Protein AF-A0A6B3IDQ4-F1 (afdb_monomer_lite)

Secondary structure (DSSP, 8-state):
-HHHHHHHHHHHHHHHHTTSS-TTSS---TTS--HHHHHHHHHHHHHHHHHHHHSTTTHHHHHHHHHHHHHHHHHHHHHHHHHHHHHHHTTT-

Structure (mmCIF, N/CA/C/O backbone):
data_AF-A0A6B3IDQ4-F1
#
_entry.id   AF-A0A6B3IDQ4-F1
#
loop_
_atom_site.group_PDB
_atom_site.id
_atom_site.type_symbol
_atom_site.label_atom_id
_atom_site.label_alt_id
_atom_site.label_comp_id
_atom_site.label_asym_id
_atom_site.label_entity_id
_atom_site.label_seq_id
_atom_site.pdbx_PDB_ins_code
_atom_site.Cartn_x
_atom_site.Cartn_y
_atom_site.Cartn_z
_atom_site.occupancy
_atom_site.B_iso_or_equiv
_atom_site.auth_seq_id
_atom_site.auth_comp_id
_atom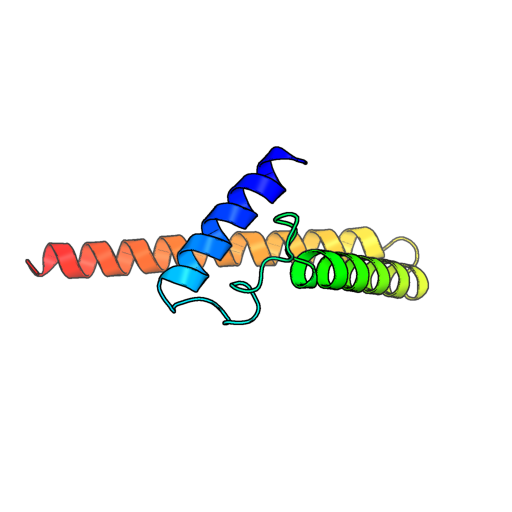_site.auth_asym_id
_atom_site.auth_atom_id
_atom_site.pdbx_PDB_model_num
ATOM 1 N N . CYS A 1 1 ? 13.633 -2.573 2.596 1.00 55.53 1 CYS A N 1
ATOM 2 C CA . CYS A 1 1 ? 12.744 -3.298 1.653 1.00 55.53 1 CYS A CA 1
ATOM 3 C C . CYS A 1 1 ? 12.175 -4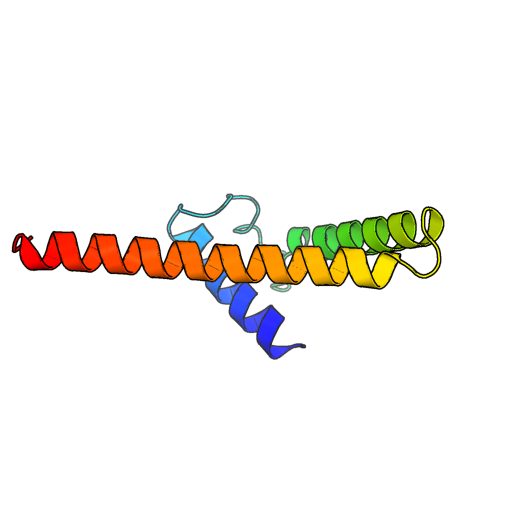.587 2.260 1.00 55.53 1 CYS A C 1
ATOM 5 O O . CYS A 1 1 ? 10.962 -4.747 2.246 1.00 55.53 1 CYS A O 1
ATOM 7 N N . ASN A 1 2 ? 13.000 -5.452 2.869 1.00 47.44 2 ASN A N 1
ATOM 8 C CA . ASN A 1 2 ? 12.528 -6.710 3.480 1.00 47.44 2 ASN A CA 1
ATOM 9 C C . ASN A 1 2 ? 11.602 -6.531 4.698 1.00 47.44 2 ASN A C 1
ATOM 11 O O . ASN A 1 2 ? 10.615 -7.246 4.830 1.00 47.44 2 ASN A O 1
ATOM 15 N N . SER A 1 3 ? 11.865 -5.552 5.565 1.00 60.22 3 SER A N 1
ATOM 16 C CA . SER A 1 3 ? 11.057 -5.291 6.767 1.00 60.22 3 SER A CA 1
ATOM 17 C C . SER A 1 3 ? 9.648 -4.767 6.457 1.00 60.22 3 SER A C 1
ATOM 19 O O . SER A 1 3 ? 8.694 -5.164 7.121 1.00 60.22 3 SER A O 1
ATOM 21 N N . GLY A 1 4 ? 9.500 -3.937 5.417 1.00 59.00 4 GLY A N 1
ATOM 22 C CA . GLY A 1 4 ? 8.197 -3.428 4.969 1.00 59.00 4 GLY A CA 1
ATOM 23 C C . GLY A 1 4 ? 7.301 -4.544 4.434 1.00 59.00 4 GLY A C 1
ATOM 24 O O . GLY A 1 4 ? 6.180 -4.707 4.905 1.00 59.00 4 GLY A O 1
ATOM 25 N N . MET A 1 5 ? 7.832 -5.390 3.545 1.00 63.88 5 MET A N 1
ATOM 26 C CA . MET A 1 5 ? 7.096 -6.551 3.031 1.00 63.88 5 MET A CA 1
ATOM 27 C C . MET A 1 5 ? 6.705 -7.530 4.147 1.00 63.88 5 MET A C 1
ATOM 29 O O . MET A 1 5 ? 5.587 -8.043 4.146 1.00 63.88 5 MET A O 1
ATOM 33 N N . TYR A 1 6 ? 7.583 -7.755 5.132 1.00 64.69 6 TYR A N 1
ATOM 34 C CA . TYR A 1 6 ? 7.292 -8.651 6.254 1.00 64.69 6 TYR A CA 1
ATOM 35 C C . TYR A 1 6 ? 6.223 -8.084 7.204 1.00 64.69 6 TYR A C 1
ATOM 37 O O . TYR A 1 6 ? 5.354 -8.826 7.660 1.00 64.69 6 TYR A O 1
ATOM 45 N N . SER A 1 7 ? 6.255 -6.778 7.492 1.00 66.75 7 SER A N 1
ATOM 46 C CA . SER A 1 7 ? 5.269 -6.110 8.355 1.00 66.75 7 SER A CA 1
ATOM 47 C C . SER A 1 7 ? 3.888 -6.046 7.697 1.00 66.75 7 SER A C 1
ATOM 49 O O . SER A 1 7 ? 2.896 -6.484 8.281 1.00 66.75 7 SER A O 1
ATOM 51 N N . THR A 1 8 ? 3.825 -5.614 6.433 1.00 67.75 8 THR A N 1
ATOM 52 C CA . THR A 1 8 ? 2.582 -5.595 5.649 1.00 67.75 8 THR A CA 1
ATOM 53 C C . THR A 1 8 ? 2.011 -7.001 5.478 1.00 67.75 8 THR A C 1
ATOM 55 O O . THR A 1 8 ? 0.802 -7.184 5.584 1.00 67.75 8 THR A O 1
ATOM 58 N N . GLY A 1 9 ? 2.866 -8.013 5.291 1.00 63.75 9 GLY A N 1
ATOM 59 C CA . GLY A 1 9 ? 2.449 -9.413 5.214 1.00 63.75 9 GLY A CA 1
ATOM 60 C C . GLY A 1 9 ? 1.761 -9.913 6.488 1.00 63.75 9 GLY A C 1
ATOM 61 O O . GLY A 1 9 ? 0.737 -10.589 6.395 1.00 63.75 9 GLY A O 1
ATOM 62 N N . ARG A 1 10 ? 2.264 -9.547 7.677 1.00 69.00 10 ARG A N 1
ATOM 63 C CA . ARG A 1 10 ? 1.598 -9.877 8.952 1.00 69.00 10 ARG A CA 1
ATOM 64 C C . ARG A 1 10 ? 0.277 -9.131 9.114 1.00 69.00 10 ARG A C 1
ATOM 66 O O . ARG A 1 10 ? -0.726 -9.765 9.408 1.00 69.00 10 ARG A O 1
ATOM 73 N N . MET A 1 11 ? 0.259 -7.827 8.840 1.00 70.25 11 MET A N 1
ATOM 74 C CA . MET A 1 11 ? -0.954 -7.009 8.950 1.00 70.25 11 MET A CA 1
ATOM 75 C C . MET A 1 11 ? -2.069 -7.517 8.026 1.00 70.25 11 MET A C 1
ATOM 77 O O . MET A 1 11 ? -3.219 -7.627 8.438 1.00 70.25 11 MET A O 1
ATOM 81 N N . LEU A 1 12 ? -1.729 -7.886 6.790 1.00 66.00 12 LEU A N 1
ATOM 82 C CA . LEU A 1 12 ? -2.685 -8.425 5.826 1.00 66.00 12 LEU A CA 1
ATOM 83 C C . LEU A 1 12 ? -3.181 -9.822 6.225 1.00 66.00 12 LEU A C 1
ATOM 85 O O . LEU A 1 12 ? -4.361 -10.122 6.049 1.00 66.00 12 LEU A O 1
ATOM 89 N N . ARG A 1 13 ? -2.307 -10.659 6.801 1.00 64.94 13 ARG A N 1
ATOM 90 C CA . ARG A 1 13 ? -2.682 -11.965 7.362 1.00 64.94 13 ARG A CA 1
ATOM 91 C C . ARG A 1 13 ? -3.646 -11.807 8.536 1.00 64.94 13 ARG A C 1
ATOM 93 O O . ARG A 1 13 ? -4.656 -12.501 8.553 1.00 64.94 13 ARG A O 1
ATOM 100 N N . ASP A 1 14 ? -3.379 -10.890 9.460 1.00 69.94 14 ASP A N 1
ATOM 101 C CA . ASP A 1 14 ? -4.265 -10.612 10.595 1.00 69.94 14 ASP A CA 1
ATOM 102 C C . ASP A 1 14 ? -5.621 -10.075 10.120 1.00 69.94 14 ASP A C 1
ATOM 104 O O . ASP A 1 14 ? -6.666 -10.496 10.613 1.00 69.94 14 ASP A O 1
ATOM 108 N N . LEU A 1 15 ? -5.639 -9.213 9.099 1.00 65.12 15 LEU A N 1
ATOM 109 C CA . LEU A 1 15 ? -6.877 -8.712 8.495 1.00 65.12 15 LEU A CA 1
ATOM 110 C C . LEU A 1 15 ? -7.700 -9.837 7.844 1.00 65.12 15 LEU A C 1
ATOM 112 O O . LEU A 1 15 ? -8.925 -9.882 7.975 1.00 65.12 15 LEU A O 1
ATOM 116 N N . ALA A 1 16 ? -7.026 -10.766 7.163 1.00 64.31 16 ALA A N 1
ATOM 117 C CA . ALA A 1 16 ? -7.650 -11.909 6.506 1.00 64.31 16 ALA A CA 1
ATOM 118 C C . ALA A 1 16 ? -8.137 -12.973 7.514 1.00 64.31 16 ALA A C 1
ATOM 120 O O . ALA A 1 16 ? -9.194 -13.567 7.302 1.00 64.31 16 ALA A O 1
ATOM 121 N N . LEU A 1 17 ? -7.424 -13.172 8.632 1.00 65.94 17 LEU A N 1
ATOM 122 C CA . LEU A 1 17 ? -7.856 -14.016 9.757 1.00 6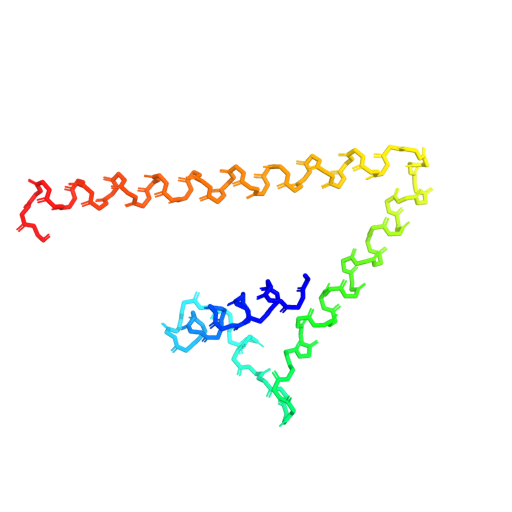5.94 17 LEU A CA 1
ATOM 123 C C . LEU A 1 17 ? -9.090 -13.442 10.464 1.00 65.94 17 LEU A C 1
ATOM 125 O O . LEU A 1 17 ? -10.000 -14.192 10.801 1.00 65.94 17 LEU A O 1
ATOM 129 N N . ASN A 1 18 ? -9.160 -12.118 10.616 1.00 67.38 18 ASN A N 1
ATOM 130 C CA . ASN A 1 18 ? -10.306 -11.416 11.203 1.00 67.38 18 ASN A CA 1
ATOM 131 C C . ASN A 1 18 ? -11.504 -11.263 10.240 1.00 67.38 18 ASN A C 1
ATOM 133 O O . ASN A 1 18 ? -12.469 -10.570 10.557 1.00 67.38 18 ASN A O 1
ATOM 137 N N . GLY A 1 19 ? -11.458 -11.872 9.046 1.00 62.47 19 GLY A N 1
ATOM 138 C CA . GLY A 1 19 ? -12.550 -11.841 8.064 1.00 62.47 19 GLY A CA 1
ATOM 139 C C . GLY A 1 19 ? -12.767 -10.492 7.363 1.00 62.47 19 GLY A C 1
ATOM 140 O O . GLY A 1 19 ? -13.697 -10.371 6.572 1.00 62.47 19 GLY A O 1
ATOM 141 N N . GLN A 1 20 ? -11.909 -9.498 7.618 1.00 61.94 20 GLN A N 1
ATOM 142 C CA . GLN A 1 20 ? -11.954 -8.146 7.037 1.00 61.94 20 GLN A CA 1
ATOM 143 C C . GLN A 1 20 ? -11.087 -8.014 5.769 1.00 61.94 20 GLN A C 1
ATOM 145 O O . GLN A 1 20 ? -11.055 -6.962 5.135 1.00 61.94 20 GLN A O 1
ATOM 150 N N . GLY A 1 21 ? -10.365 -9.076 5.393 1.00 60.16 21 GLY A N 1
ATOM 151 C CA . GLY A 1 21 ? -9.534 -9.146 4.191 1.00 60.16 21 GLY A CA 1
ATOM 152 C C . GLY A 1 21 ? -10.061 -10.146 3.149 1.00 60.16 21 GLY A C 1
ATOM 153 O O . GLY A 1 21 ? -10.786 -11.083 3.494 1.00 60.16 21 GLY A O 1
ATOM 154 N N . PRO A 1 22 ? -9.671 -10.014 1.866 1.00 54.25 22 PRO A N 1
ATOM 155 C CA . PRO A 1 22 ? -10.015 -10.993 0.838 1.00 54.25 22 PRO A CA 1
ATOM 156 C C . PRO A 1 22 ? -9.480 -12.382 1.215 1.00 54.25 22 PRO A C 1
ATOM 158 O O . PRO A 1 22 ? -8.284 -12.539 1.464 1.00 54.25 22 PRO A O 1
ATOM 161 N N . ARG A 1 23 ? -10.331 -13.421 1.173 1.00 55.16 23 ARG A N 1
ATOM 162 C CA . ARG A 1 23 ? -9.956 -14.833 1.442 1.00 55.16 23 ARG A CA 1
ATOM 163 C C . ARG A 1 23 ? -8.828 -15.371 0.539 1.00 55.16 23 ARG A C 1
ATOM 165 O O . ARG A 1 23 ? -8.313 -16.461 0.758 1.00 55.16 23 ARG A O 1
ATOM 172 N N . ALA A 1 24 ? -8.443 -14.633 -0.499 1.00 54.66 24 ALA A N 1
ATOM 173 C CA . ALA A 1 24 ? -7.285 -14.942 -1.332 1.00 54.66 24 ALA A CA 1
ATOM 174 C C . ALA A 1 24 ? -5.940 -14.657 -0.629 1.00 54.66 24 ALA A C 1
ATOM 176 O O . ALA A 1 24 ? -4.938 -15.281 -0.970 1.00 54.66 24 ALA A O 1
ATOM 177 N N . PHE A 1 25 ? -5.910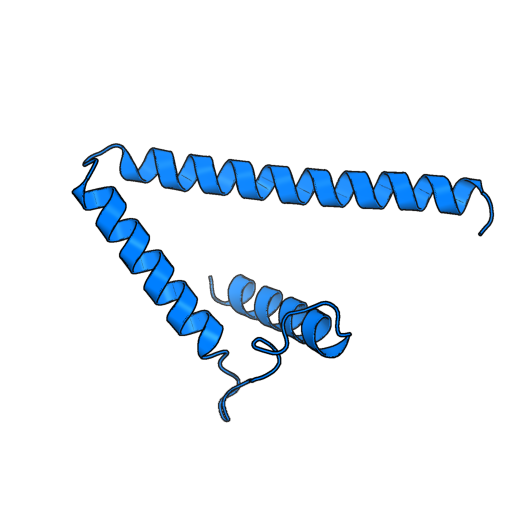 -13.762 0.368 1.00 52.84 25 PHE A N 1
ATOM 178 C CA . PHE A 1 25 ? -4.710 -13.441 1.151 1.00 52.84 25 PHE A CA 1
ATOM 179 C C . PHE A 1 25 ? -4.516 -14.343 2.381 1.00 52.84 25 PHE A C 1
ATOM 181 O O . PHE A 1 25 ? -3.421 -14.374 2.935 1.00 52.84 25 PHE A O 1
ATOM 188 N N . THR A 1 26 ? -5.522 -15.134 2.780 1.00 50.94 26 THR A N 1
ATOM 189 C CA . THR A 1 26 ? -5.344 -16.217 3.770 1.00 50.94 26 THR A CA 1
ATOM 190 C C . THR A 1 26 ? -4.643 -17.448 3.186 1.00 50.94 26 THR A C 1
ATOM 192 O O . THR A 1 26 ? -4.094 -18.246 3.945 1.00 50.94 26 THR A O 1
ATOM 195 N N . LYS A 1 27 ? -4.619 -17.623 1.855 1.00 48.75 27 LYS A N 1
ATOM 196 C CA . LYS A 1 27 ? -3.904 -18.729 1.199 1.00 48.75 27 LYS A CA 1
ATOM 197 C C . LYS A 1 27 ? -2.402 -18.435 1.123 1.00 48.75 27 LYS A C 1
ATOM 199 O O . LYS A 1 27 ? -1.893 -17.947 0.118 1.00 48.75 27 LYS A O 1
ATOM 204 N N . LEU A 1 28 ? -1.690 -18.770 2.195 1.00 51.09 28 LEU A N 1
ATOM 205 C CA . LEU A 1 28 ? -0.237 -18.925 2.171 1.00 51.09 28 LEU A CA 1
ATOM 206 C C . LEU A 1 28 ? 0.125 -20.231 1.447 1.00 51.09 28 LEU A C 1
ATOM 208 O O . LEU A 1 28 ? -0.451 -21.284 1.723 1.00 51.09 28 LEU A O 1
ATOM 212 N N . THR A 1 29 ? 1.105 -20.176 0.542 1.00 49.19 29 THR A N 1
ATOM 213 C CA . THR A 1 29 ? 1.746 -21.394 0.019 1.00 49.19 29 THR A CA 1
ATOM 214 C C . THR A 1 29 ? 2.521 -22.095 1.147 1.00 49.19 29 THR A C 1
ATOM 216 O O . THR A 1 29 ? 2.881 -21.447 2.130 1.00 49.19 29 THR A O 1
ATOM 219 N N . LYS A 1 30 ? 2.824 -23.399 1.012 1.00 41.34 30 LYS A N 1
ATOM 220 C CA . LYS A 1 30 ? 3.557 -24.217 2.014 1.00 41.34 30 LYS A CA 1
ATOM 221 C C . LYS A 1 30 ? 4.849 -23.578 2.567 1.00 41.34 30 LYS A C 1
ATOM 223 O O . LYS A 1 30 ? 5.241 -23.906 3.678 1.00 41.34 30 LYS A O 1
ATOM 228 N N . ASN A 1 31 ? 5.458 -22.639 1.839 1.00 48.84 31 ASN A N 1
ATOM 229 C CA . ASN A 1 31 ? 6.681 -21.924 2.232 1.00 48.84 31 ASN A CA 1
ATOM 230 C C . ASN A 1 31 ? 6.432 -20.542 2.874 1.00 48.84 31 ASN A C 1
ATOM 232 O O . ASN A 1 31 ? 7.352 -19.738 2.977 1.00 48.84 31 ASN A O 1
ATOM 236 N N . GLY A 1 32 ? 5.193 -20.209 3.247 1.00 54.31 32 GLY A N 1
ATOM 237 C CA . GLY A 1 32 ? 4.860 -18.930 3.883 1.00 54.31 32 GLY A CA 1
ATOM 238 C C . GLY A 1 32 ? 4.833 -17.718 2.944 1.00 54.31 32 GLY A C 1
ATOM 239 O O . GLY A 1 32 ? 4.586 -16.602 3.395 1.00 54.31 32 GLY A O 1
ATOM 240 N N . LEU A 1 33 ? 5.053 -17.924 1.642 1.00 51.38 33 LEU A N 1
ATOM 241 C CA . LEU A 1 33 ? 5.020 -16.867 0.635 1.00 51.38 33 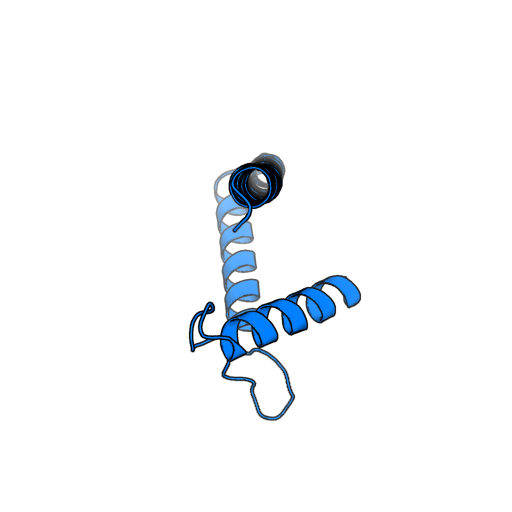LEU A CA 1
ATOM 242 C C . LEU A 1 33 ? 3.593 -16.654 0.096 1.00 51.38 33 LEU A C 1
ATOM 244 O O . LEU A 1 33 ? 2.961 -17.616 -0.363 1.00 51.38 33 LEU A O 1
ATOM 248 N N . PRO A 1 34 ? 3.077 -15.410 0.114 1.00 57.75 34 PRO A N 1
ATOM 249 C CA . PRO A 1 34 ? 1.822 -15.055 -0.531 1.00 57.75 34 PRO A CA 1
ATOM 250 C C . PRO A 1 34 ? 2.040 -15.038 -2.047 1.00 57.75 34 PRO A C 1
ATOM 252 O O . PRO A 1 34 ? 2.433 -14.027 -2.622 1.00 57.75 34 PRO A O 1
ATOM 255 N N . LEU A 1 35 ? 1.796 -16.177 -2.698 1.00 58.31 35 LEU A N 1
ATOM 256 C CA . LEU A 1 35 ? 1.977 -16.350 -4.145 1.00 58.31 35 LEU A CA 1
ATOM 257 C C . LEU A 1 35 ? 1.154 -15.323 -4.939 1.00 58.31 35 LEU A C 1
ATOM 259 O O . LEU A 1 35 ? 1.649 -14.758 -5.907 1.00 58.31 35 LEU A O 1
ATOM 263 N N . THR A 1 36 ? -0.045 -14.998 -4.443 1.00 59.00 36 THR A N 1
ATOM 264 C CA . THR A 1 36 ? -0.894 -13.906 -4.940 1.00 59.00 36 THR A CA 1
ATOM 265 C C . THR A 1 36 ? -0.228 -12.534 -4.822 1.00 59.00 36 THR A C 1
ATOM 267 O O . THR A 1 36 ? -0.324 -11.731 -5.744 1.00 59.00 36 THR A O 1
ATOM 270 N N . GLY A 1 37 ? 0.492 -12.267 -3.730 1.00 60.50 37 GLY A N 1
ATOM 271 C CA . GLY A 1 37 ? 1.239 -11.024 -3.522 1.00 60.50 37 GLY A CA 1
ATOM 272 C C . GLY A 1 37 ? 2.450 -10.894 -4.448 1.00 60.50 37 GLY A C 1
ATOM 273 O O . GLY A 1 37 ? 2.715 -9.805 -4.958 1.00 60.50 37 GLY A O 1
ATOM 274 N N . THR A 1 38 ? 3.149 -11.996 -4.729 1.00 67.50 38 THR A N 1
ATOM 275 C CA . THR A 1 38 ? 4.277 -12.014 -5.674 1.00 67.50 38 THR A CA 1
ATOM 276 C C . THR A 1 38 ? 3.803 -11.842 -7.115 1.00 67.50 38 THR A C 1
ATOM 278 O O . THR A 1 38 ? 4.344 -10.997 -7.823 1.00 67.50 38 THR A O 1
ATOM 281 N N . THR A 1 39 ? 2.767 -12.567 -7.551 1.00 69.06 39 THR A N 1
ATOM 282 C CA . THR A 1 39 ? 2.205 -12.402 -8.904 1.00 69.06 39 THR A CA 1
ATOM 283 C C . THR A 1 39 ? 1.589 -11.022 -9.099 1.00 69.06 39 THR A C 1
ATOM 285 O O . THR A 1 39 ? 1.716 -10.445 -10.172 1.00 69.06 39 THR A O 1
ATOM 288 N N . PHE A 1 40 ? 0.968 -10.459 -8.060 1.00 69.06 40 PHE A N 1
ATOM 289 C CA . PHE A 1 40 ? 0.434 -9.099 -8.099 1.00 69.06 40 PHE A CA 1
ATOM 290 C C . PHE A 1 40 ? 1.547 -8.050 -8.191 1.00 69.06 40 PHE A C 1
ATOM 292 O O . PHE A 1 40 ? 1.470 -7.146 -9.015 1.00 69.06 40 PHE A O 1
ATOM 299 N N . SER A 1 41 ? 2.619 -8.205 -7.409 1.00 70.00 41 SER A N 1
ATOM 300 C CA . SER A 1 41 ? 3.802 -7.340 -7.505 1.00 70.00 41 SER A CA 1
ATOM 301 C C . SER A 1 41 ? 4.462 -7.427 -8.886 1.00 70.00 41 SER A C 1
ATOM 303 O O . SER A 1 41 ? 4.826 -6.403 -9.457 1.00 70.00 41 SER A O 1
ATOM 305 N N . ALA A 1 42 ? 4.565 -8.632 -9.457 1.00 77.19 42 ALA A N 1
ATOM 306 C CA . ALA A 1 42 ? 5.090 -8.838 -10.806 1.00 77.19 42 ALA A CA 1
ATOM 307 C C . ALA A 1 42 ? 4.187 -8.210 -11.884 1.00 77.19 42 ALA A C 1
ATOM 309 O O . ALA A 1 42 ? 4.684 -7.564 -12.804 1.00 77.19 42 ALA A O 1
ATOM 310 N N . ALA A 1 43 ? 2.863 -8.330 -11.747 1.00 79.69 43 ALA A N 1
ATOM 311 C CA . ALA A 1 43 ? 1.908 -7.670 -12.633 1.00 79.69 43 ALA A CA 1
ATOM 312 C C . ALA A 1 43 ? 2.010 -6.138 -12.541 1.00 79.69 43 ALA A C 1
ATOM 314 O O . ALA A 1 43 ? 2.029 -5.464 -13.565 1.00 79.69 43 ALA A O 1
ATOM 315 N N . LEU A 1 44 ? 2.153 -5.582 -11.334 1.00 76.88 44 LEU A N 1
ATOM 316 C CA . LEU A 1 44 ? 2.378 -4.147 -11.137 1.00 76.88 44 LEU A CA 1
ATOM 317 C C . LEU A 1 44 ? 3.685 -3.669 -11.780 1.00 76.88 44 LEU A C 1
ATOM 319 O O . LEU A 1 44 ? 3.706 -2.602 -12.391 1.00 76.88 44 LEU A O 1
ATOM 323 N N . MET A 1 45 ? 4.759 -4.458 -11.692 1.00 77.38 45 MET A N 1
ATOM 324 C CA . MET A 1 45 ? 6.008 -4.152 -12.395 1.00 77.38 45 MET A CA 1
ATOM 325 C C . MET A 1 45 ? 5.811 -4.131 -13.915 1.00 77.38 45 MET A C 1
ATOM 327 O O . MET A 1 45 ? 6.285 -3.204 -14.567 1.00 77.38 45 MET A O 1
ATOM 331 N N . LEU A 1 46 ? 5.068 -5.090 -14.478 1.00 81.00 46 LEU A N 1
ATOM 332 C CA . LEU A 1 46 ? 4.734 -5.106 -15.908 1.00 81.00 46 LEU A CA 1
ATOM 333 C C . LEU A 1 46 ? 3.912 -3.880 -16.328 1.00 81.00 46 LEU A C 1
ATOM 335 O O . LEU A 1 46 ? 4.178 -3.301 -17.379 1.00 81.00 46 LEU A O 1
ATOM 339 N N . VAL A 1 47 ? 2.966 -3.437 -15.497 1.00 80.94 47 VAL A N 1
ATOM 340 C CA . VAL A 1 47 ? 2.216 -2.191 -15.733 1.00 80.94 47 VAL A CA 1
ATOM 341 C C . VAL A 1 47 ? 3.154 -0.979 -15.731 1.00 80.94 47 VAL A C 1
ATOM 343 O O . VAL A 1 47 ? 3.039 -0.118 -16.600 1.00 80.94 47 VAL A O 1
ATOM 346 N N . GLY A 1 48 ? 4.125 -0.927 -14.816 1.00 74.94 48 GLY A N 1
ATOM 347 C CA . GLY A 1 48 ? 5.140 0.131 -14.788 1.00 74.94 48 GLY A CA 1
ATOM 348 C C . GLY A 1 48 ? 5.996 0.180 -16.059 1.00 74.94 48 GLY A C 1
ATOM 349 O O . GLY A 1 48 ? 6.245 1.261 -16.591 1.00 74.94 48 GLY A O 1
ATOM 350 N N . VAL A 1 49 ? 6.391 -0.982 -16.590 1.00 80.12 49 VAL A N 1
ATOM 351 C CA . VAL A 1 49 ? 7.111 -1.087 -17.874 1.00 80.12 49 VAL A CA 1
ATOM 352 C C . VAL A 1 49 ? 6.241 -0.603 -19.036 1.00 80.12 49 VAL A C 1
ATOM 354 O O . VAL A 1 49 ? 6.722 0.127 -19.898 1.00 80.12 49 VAL A O 1
ATOM 357 N N . TRP A 1 50 ? 4.952 -0.948 -19.044 1.00 80.25 50 TRP A N 1
ATOM 358 C CA . TRP A 1 50 ? 4.019 -0.491 -20.075 1.00 80.25 50 TRP A CA 1
ATOM 359 C C . TRP A 1 50 ? 3.828 1.034 -20.065 1.00 80.25 50 TRP A C 1
ATOM 361 O O . TRP A 1 50 ? 3.881 1.671 -21.116 1.00 80.25 50 TRP A O 1
ATOM 371 N N . ILE A 1 51 ? 3.698 1.644 -18.882 1.00 79.75 51 ILE A N 1
ATOM 372 C CA . ILE A 1 51 ? 3.617 3.108 -18.737 1.00 79.75 51 ILE A CA 1
ATOM 373 C C . ILE A 1 51 ? 4.914 3.775 -19.218 1.00 79.75 51 ILE A C 1
ATOM 375 O O . ILE A 1 51 ? 4.863 4.804 -19.891 1.00 79.75 51 ILE A O 1
ATOM 379 N N . ASN A 1 52 ? 6.073 3.181 -18.916 1.00 79.69 52 ASN A N 1
ATOM 380 C CA . ASN A 1 52 ? 7.366 3.678 -19.389 1.00 79.69 52 ASN A CA 1
ATOM 381 C C . ASN A 1 52 ? 7.494 3.635 -20.917 1.00 79.69 52 ASN A C 1
ATOM 383 O O . ASN A 1 52 ? 8.057 4.557 -21.500 1.00 79.69 52 ASN A O 1
ATOM 387 N N . TYR A 1 53 ? 6.923 2.612 -21.556 1.00 78.44 53 TYR A N 1
ATOM 388 C CA . TYR A 1 53 ? 6.891 2.505 -23.011 1.00 78.44 53 TYR A CA 1
ATOM 389 C C . TYR A 1 53 ? 6.026 3.595 -23.661 1.00 78.44 53 TYR A C 1
ATOM 391 O O . TYR A 1 53 ? 6.398 4.135 -24.699 1.00 78.44 53 TYR A O 1
ATOM 399 N N . GLN A 1 54 ? 4.887 3.944 -23.053 1.00 80.38 54 GLN A N 1
ATOM 400 C CA . GLN A 1 54 ? 3.962 4.924 -23.626 1.00 80.38 54 GLN A CA 1
ATOM 401 C C . GLN A 1 54 ? 4.403 6.383 -23.415 1.00 80.38 54 GLN A C 1
ATOM 403 O O . GLN A 1 54 ? 4.177 7.213 -24.299 1.00 80.38 54 GLN A O 1
ATOM 408 N N . TRP A 1 55 ? 5.029 6.694 -22.273 1.00 75.12 55 TRP A N 1
ATOM 409 C CA . TRP A 1 55 ? 5.505 8.040 -21.924 1.00 75.12 55 TRP A CA 1
ATOM 410 C C . TRP A 1 55 ? 6.949 8.008 -21.403 1.00 75.12 55 TRP A C 1
ATOM 412 O O . TRP A 1 55 ? 7.181 8.031 -20.185 1.00 75.12 55 TRP A O 1
ATOM 422 N N . PRO A 1 56 ? 7.939 7.964 -22.312 1.00 73.00 56 PRO A N 1
ATOM 423 C CA . PRO A 1 56 ? 9.343 8.008 -21.929 1.00 73.00 56 PRO A CA 1
ATOM 424 C C . PRO A 1 56 ? 9.655 9.333 -21.218 1.00 73.00 56 PRO A C 1
ATOM 426 O O . PRO A 1 56 ? 9.298 10.407 -21.692 1.00 73.00 56 PRO A O 1
ATOM 429 N N . GLY A 1 57 ? 10.301 9.255 -20.052 1.00 74.94 57 GLY A N 1
ATOM 430 C CA . GLY A 1 57 ? 10.667 10.415 -19.224 1.00 74.94 57 GLY A CA 1
ATOM 431 C C . GLY A 1 57 ? 9.638 10.803 -18.153 1.00 74.94 57 GLY A C 1
ATOM 432 O O . GLY A 1 57 ? 10.034 11.100 -17.031 1.00 74.94 57 GLY A O 1
ATOM 433 N N . GLU A 1 58 ? 8.335 10.697 -18.430 1.00 76.69 58 GLU A N 1
ATOM 434 C CA . GLU A 1 58 ? 7.266 11.115 -17.494 1.00 76.69 58 GLU A CA 1
ATOM 435 C C . GLU A 1 58 ? 6.690 9.971 -16.642 1.00 76.69 58 GLU A C 1
ATOM 437 O O . GLU A 1 58 ? 5.999 10.197 -15.649 1.00 76.69 58 GLU A O 1
ATOM 442 N N . ALA A 1 59 ? 7.005 8.716 -16.974 1.00 79.50 59 ALA A N 1
ATOM 443 C CA . ALA A 1 59 ? 6.535 7.549 -16.224 1.00 79.50 59 ALA A CA 1
ATOM 444 C C . ALA A 1 59 ? 6.896 7.592 -14.728 1.00 79.50 59 ALA A C 1
ATOM 446 O O . ALA A 1 59 ? 6.107 7.160 -13.887 1.00 79.50 59 ALA A O 1
ATOM 447 N N . PHE A 1 60 ? 8.065 8.144 -14.383 1.00 77.69 60 PHE A N 1
ATOM 448 C CA . PHE A 1 60 ? 8.466 8.316 -12.987 1.00 77.69 60 PHE A CA 1
ATOM 449 C C . PHE A 1 60 ? 7.525 9.273 -12.245 1.00 77.69 60 PHE A C 1
ATOM 451 O O . PHE A 1 60 ? 7.062 8.946 -11.151 1.00 77.69 60 PHE A O 1
ATOM 458 N N . ASN A 1 61 ? 7.181 10.405 -12.866 1.00 82.00 61 ASN A N 1
ATOM 459 C CA . ASN A 1 61 ? 6.272 11.390 -12.284 1.00 82.00 61 ASN A CA 1
ATOM 460 C C . ASN A 1 61 ? 4.889 10.780 -12.035 1.00 82.00 61 ASN A C 1
ATOM 462 O O . ASN A 1 61 ? 4.361 10.914 -10.933 1.00 82.00 61 ASN A O 1
ATOM 466 N N . TYR A 1 62 ? 4.346 10.016 -12.988 1.00 82.12 62 TYR A N 1
ATOM 467 C CA . TYR A 1 62 ? 3.058 9.338 -12.806 1.00 82.12 62 TYR A CA 1
ATOM 468 C C . TYR A 1 62 ? 3.054 8.350 -11.634 1.00 82.12 62 TYR A C 1
ATOM 470 O O . TYR A 1 62 ? 2.126 8.359 -10.820 1.00 82.12 62 TYR A O 1
ATOM 478 N N . VAL A 1 63 ? 4.091 7.516 -11.512 1.00 82.88 63 VAL A N 1
ATOM 479 C CA . VAL A 1 63 ? 4.193 6.530 -10.422 1.00 82.88 63 VAL A CA 1
ATOM 480 C C . VAL A 1 63 ? 4.312 7.224 -9.065 1.00 82.88 63 VAL A C 1
ATOM 482 O O . VAL A 1 63 ? 3.635 6.830 -8.113 1.00 82.88 63 VAL A O 1
ATOM 485 N N . VAL A 1 64 ? 5.130 8.275 -8.970 1.00 87.25 64 VAL A N 1
ATOM 486 C CA . VAL A 1 64 ? 5.295 9.044 -7.730 1.00 87.25 64 VAL A CA 1
ATOM 487 C C . VAL A 1 64 ? 4.001 9.760 -7.357 1.00 87.25 64 VAL A C 1
ATOM 489 O O . VAL A 1 64 ? 3.562 9.633 -6.217 1.00 87.25 64 VAL A O 1
ATOM 492 N N . SER A 1 65 ? 3.334 10.437 -8.297 1.00 88.44 65 SER A N 1
ATOM 493 C CA . SER A 1 65 ? 2.043 11.086 -8.038 1.00 88.44 65 SER A CA 1
ATOM 494 C C . SER A 1 65 ? 0.997 10.092 -7.530 1.00 88.44 65 SER A C 1
ATOM 496 O O . SER A 1 65 ? 0.300 10.378 -6.555 1.00 88.44 65 SER A O 1
ATOM 498 N N . PHE A 1 66 ? 0.921 8.897 -8.123 1.00 87.38 66 PHE A N 1
ATOM 499 C CA . PHE A 1 66 ? 0.016 7.847 -7.657 1.00 87.38 66 PHE A CA 1
ATOM 500 C C . PHE A 1 66 ? 0.354 7.376 -6.234 1.00 87.38 66 PHE A C 1
ATOM 502 O O . PHE A 1 66 ? -0.539 7.239 -5.394 1.00 87.38 66 PHE A O 1
ATOM 509 N N . ALA A 1 67 ? 1.640 7.186 -5.925 1.00 86.31 67 ALA A N 1
ATOM 510 C CA . ALA A 1 67 ? 2.090 6.829 -4.582 1.00 86.31 67 ALA A CA 1
ATOM 511 C C . ALA A 1 67 ? 1.748 7.919 -3.550 1.00 86.31 67 ALA A C 1
ATOM 513 O O . ALA A 1 67 ? 1.273 7.602 -2.457 1.00 86.31 67 ALA A O 1
ATOM 514 N N . THR A 1 68 ? 1.916 9.197 -3.899 1.00 90.44 68 THR A N 1
ATOM 515 C CA . THR A 1 68 ? 1.545 10.329 -3.039 1.00 90.44 68 THR A CA 1
ATOM 516 C C . THR A 1 68 ? 0.045 10.343 -2.755 1.00 90.44 68 THR A C 1
ATOM 518 O O . THR A 1 68 ? -0.347 10.456 -1.593 1.00 90.44 68 THR A O 1
ATOM 521 N N . ILE A 1 69 ? -0.799 10.155 -3.776 1.00 91.44 69 ILE A N 1
ATOM 522 C CA . ILE A 1 69 ? -2.262 10.084 -3.617 1.00 91.44 69 ILE A CA 1
ATOM 523 C C . ILE A 1 69 ? -2.649 8.908 -2.714 1.00 91.44 69 ILE A C 1
ATOM 525 O O . ILE A 1 69 ? -3.430 9.079 -1.777 1.00 91.44 69 ILE A O 1
ATOM 529 N N . SER A 1 70 ? -2.066 7.726 -2.938 1.00 86.25 70 SER A N 1
ATOM 530 C CA . SER A 1 70 ? -2.295 6.554 -2.084 1.00 86.25 70 SER A CA 1
ATOM 531 C C . SER A 1 70 ? -1.884 6.811 -0.632 1.00 86.25 70 SER A C 1
ATOM 533 O O . SER A 1 70 ? -2.566 6.359 0.288 1.00 86.25 70 SER A O 1
ATOM 535 N N . GLY A 1 71 ? -0.781 7.530 -0.411 1.00 89.38 71 GLY A N 1
ATOM 536 C CA . GLY A 1 71 ? -0.333 7.931 0.918 1.00 89.38 71 GLY A CA 1
ATOM 537 C C . GLY A 1 71 ? -1.330 8.872 1.591 1.00 89.38 71 GLY A C 1
ATOM 538 O O . GLY A 1 71 ? -1.761 8.610 2.713 1.00 89.38 71 GLY A O 1
ATOM 539 N N . MET A 1 72 ? -1.758 9.931 0.897 1.00 93.06 72 MET A N 1
ATOM 540 C CA . MET A 1 72 ? -2.767 10.869 1.403 1.00 93.06 72 MET A CA 1
ATOM 541 C C . MET A 1 72 ? -4.074 10.161 1.761 1.00 93.06 72 MET A C 1
ATOM 543 O O . MET A 1 72 ? -4.651 10.433 2.812 1.00 93.06 72 MET A O 1
ATOM 547 N N . TRP A 1 73 ? -4.513 9.209 0.937 1.00 91.12 73 TRP A N 1
ATOM 548 C CA . TRP A 1 73 ? -5.709 8.415 1.208 1.00 91.12 73 TRP A CA 1
ATOM 549 C C . TRP A 1 73 ? -5.614 7.638 2.526 1.00 91.12 73 TRP A C 1
ATOM 551 O O . TRP A 1 73 ? -6.561 7.635 3.316 1.00 91.12 73 TRP A O 1
ATOM 561 N N . ALA A 1 74 ? -4.459 7.029 2.812 1.00 87.19 74 ALA A N 1
ATOM 562 C CA . ALA A 1 74 ? -4.234 6.336 4.078 1.00 87.19 74 ALA A CA 1
ATOM 563 C C . ALA A 1 74 ? -4.369 7.288 5.279 1.00 87.19 74 ALA A C 1
ATOM 565 O O . ALA A 1 74 ? -5.044 6.958 6.255 1.00 87.19 74 ALA A O 1
ATOM 566 N N . TRP A 1 75 ? -3.808 8.497 5.191 1.00 93.62 75 TRP A N 1
ATOM 567 C CA . TRP A 1 75 ? -3.948 9.517 6.236 1.00 93.62 75 TRP A CA 1
ATOM 568 C C . TRP A 1 75 ? -5.392 9.985 6.418 1.00 93.62 75 TRP A C 1
ATOM 570 O O . TRP A 1 75 ? -5.846 10.116 7.554 1.00 93.62 75 TRP A O 1
ATOM 580 N N . ILE A 1 76 ? -6.139 10.173 5.329 1.00 94.50 76 ILE A N 1
ATOM 581 C CA . ILE A 1 76 ? -7.568 10.513 5.386 1.00 94.50 76 ILE A CA 1
ATOM 582 C C . ILE A 1 76 ? -8.341 9.422 6.133 1.00 94.50 76 ILE A C 1
ATOM 584 O O . ILE A 1 76 ? -9.120 9.735 7.032 1.00 94.50 76 ILE A O 1
ATOM 588 N N . MET A 1 77 ? -8.093 8.147 5.825 1.00 89.81 77 MET A N 1
ATOM 589 C CA . MET A 1 77 ? -8.731 7.020 6.514 1.00 89.81 77 MET A CA 1
ATOM 590 C C . MET A 1 77 ? -8.374 6.967 8.005 1.00 89.81 77 MET A C 1
ATOM 592 O O . MET A 1 77 ? -9.250 6.710 8.837 1.00 89.81 77 MET A O 1
ATOM 596 N N . ILE A 1 78 ? -7.118 7.251 8.364 1.00 90.50 78 ILE A N 1
ATOM 597 C CA . ILE A 1 78 ? -6.673 7.332 9.765 1.00 90.50 78 ILE A CA 1
ATOM 598 C C . ILE A 1 78 ? -7.411 8.458 10.493 1.00 90.50 78 ILE A C 1
ATOM 600 O O . ILE A 1 78 ? -7.990 8.225 11.555 1.00 90.50 78 ILE A O 1
ATOM 604 N N . LEU A 1 79 ? -7.440 9.662 9.917 1.00 93.12 79 LEU A N 1
ATOM 605 C CA . LEU A 1 79 ? -8.125 10.818 10.497 1.00 93.12 79 LEU A CA 1
ATOM 606 C C . LEU A 1 79 ? -9.628 10.572 10.628 1.00 93.12 79 LEU A C 1
ATOM 608 O O . LEU A 1 79 ? -10.212 10.866 11.668 1.00 93.12 79 LEU A O 1
ATOM 612 N N . PHE A 1 80 ? -10.254 9.982 9.612 1.00 91.94 80 PHE A N 1
ATOM 613 C CA . PHE A 1 80 ? -11.667 9.624 9.646 1.00 91.94 80 PHE A CA 1
ATOM 614 C C . PHE A 1 80 ? -11.972 8.629 10.773 1.00 91.94 80 PHE A C 1
ATOM 616 O O . PHE A 1 80 ? -12.914 8.831 11.544 1.00 91.94 80 PHE A O 1
ATOM 623 N N . SER A 1 81 ? -11.135 7.600 10.922 1.00 89.94 81 SER A N 1
ATOM 624 C CA . SER A 1 81 ? -11.244 6.618 12.006 1.00 89.94 81 SER A CA 1
ATOM 625 C C . SER A 1 81 ? -11.071 7.275 13.378 1.00 89.94 81 SER A C 1
ATOM 627 O O . SER A 1 81 ? -11.863 7.019 14.282 1.00 89.94 81 SER A O 1
ATOM 629 N N . GLN A 1 82 ? -10.104 8.186 13.519 1.00 91.75 82 GLN A N 1
ATOM 630 C CA . GLN A 1 82 ? -9.861 8.975 14.733 1.00 91.75 82 GLN A CA 1
ATOM 631 C C . GLN A 1 82 ? -11.040 9.886 15.096 1.00 91.75 82 GLN A C 1
ATOM 633 O O . GLN A 1 82 ? -11.455 9.933 16.253 1.00 91.75 82 GLN A O 1
ATOM 638 N N . ILE A 1 83 ? -11.624 10.587 14.120 1.00 92.25 83 ILE A N 1
ATOM 639 C CA . ILE A 1 83 ? -12.800 11.441 14.337 1.00 92.25 83 ILE A CA 1
ATOM 640 C C . ILE A 1 83 ? -13.994 10.590 14.772 1.00 92.25 83 ILE A C 1
ATOM 642 O O . ILE A 1 83 ? -14.705 10.962 15.705 1.00 92.25 83 ILE A O 1
ATOM 646 N N . ARG A 1 84 ? -14.218 9.441 14.123 1.00 89.19 84 ARG A N 1
ATOM 647 C CA . ARG A 1 84 ? -15.290 8.513 14.499 1.00 89.19 84 ARG A CA 1
ATOM 648 C C . ARG A 1 84 ? -15.081 7.959 15.908 1.00 89.19 84 ARG A C 1
ATOM 650 O O . ARG A 1 84 ? -16.041 7.932 16.670 1.00 89.19 84 ARG A O 1
ATOM 657 N N . TYR A 1 85 ? -13.856 7.568 16.251 1.00 90.75 85 TYR A N 1
ATOM 658 C CA . TYR A 1 85 ? -13.499 7.083 17.582 1.00 90.75 85 TYR A CA 1
ATOM 659 C C . TYR A 1 85 ? -13.759 8.143 18.658 1.00 90.75 85 TYR A C 1
ATOM 661 O O . TYR A 1 85 ? -14.457 7.859 19.623 1.00 90.75 85 TYR A O 1
ATOM 669 N N . ARG A 1 86 ? -13.307 9.390 18.455 1.00 88.31 86 ARG A N 1
ATOM 670 C CA . ARG A 1 86 ? -13.592 10.502 19.382 1.00 88.31 86 ARG A CA 1
ATOM 671 C C . ARG A 1 86 ? -15.084 10.768 19.533 1.00 88.31 86 ARG A C 1
ATOM 673 O O . ARG A 1 86 ? -15.562 10.875 20.648 1.00 88.31 86 ARG A O 1
ATOM 680 N N . ARG A 1 87 ? -15.846 10.774 18.435 1.00 86.81 87 ARG A N 1
ATOM 681 C CA . ARG A 1 87 ? -17.310 10.933 18.496 1.00 86.81 87 ARG A CA 1
ATOM 682 C C . ARG A 1 87 ? -18.016 9.802 19.249 1.00 86.81 87 ARG A C 1
ATOM 684 O O . ARG A 1 87 ? -19.092 10.042 19.782 1.00 86.81 87 ARG A O 1
ATOM 691 N N . LEU A 1 88 ? -17.480 8.581 19.226 1.00 85.00 88 LEU A N 1
ATOM 692 C CA . LEU A 1 88 ? -18.014 7.444 19.985 1.00 85.00 88 LEU A CA 1
ATOM 693 C C . LEU A 1 88 ? -17.641 7.557 21.469 1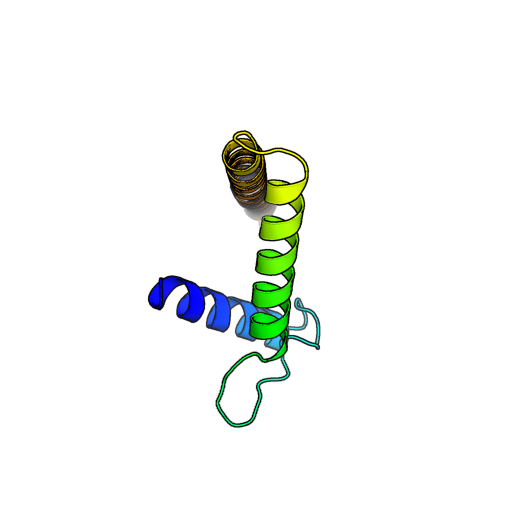.00 85.00 88 LEU A C 1
ATOM 695 O O . LEU A 1 88 ? -18.525 7.457 22.312 1.00 85.00 88 LEU A O 1
ATOM 699 N N . ALA A 1 89 ? -16.381 7.886 21.765 1.00 84.44 89 ALA A N 1
ATOM 700 C CA . ALA A 1 89 ? -15.893 8.105 23.124 1.00 84.44 89 ALA A CA 1
ATOM 701 C C . ALA A 1 89 ? -16.616 9.269 23.830 1.00 84.44 89 ALA A C 1
ATOM 703 O O . ALA A 1 89 ? -17.043 9.120 24.971 1.00 84.44 89 ALA A O 1
ATOM 704 N N . ASP A 1 90 ? -16.851 10.388 23.134 1.00 83.06 90 ASP A N 1
ATOM 705 C CA . ASP A 1 90 ? -17.613 11.536 23.653 1.00 83.06 90 ASP A CA 1
ATOM 706 C C . ASP A 1 90 ? -19.091 11.185 23.924 1.00 83.06 90 ASP A C 1
ATOM 708 O O . ASP A 1 90 ? -19.761 11.853 24.709 1.00 83.06 90 ASP A O 1
ATOM 712 N N . ARG A 1 91 ? -19.618 10.134 23.279 1.00 78.81 91 ARG A N 1
ATOM 713 C CA . ARG A 1 91 ? -20.976 9.610 23.505 1.00 78.81 91 ARG A CA 1
ATOM 714 C C . ARG A 1 91 ? -21.043 8.570 24.631 1.00 78.81 91 ARG A C 1
ATOM 716 O O . ARG A 1 91 ? -22.138 8.092 24.912 1.00 78.81 91 ARG A O 1
ATOM 723 N N . GLY A 1 92 ? -19.917 8.244 25.273 1.00 66.25 92 GLY A N 1
ATOM 724 C CA . GLY A 1 92 ? -19.855 7.330 26.418 1.00 66.25 92 GLY A CA 1
ATOM 725 C C . GLY A 1 92 ? -20.173 5.866 26.095 1.00 66.25 92 GLY A C 1
ATOM 726 O O . GLY A 1 92 ? -20.601 5.145 26.994 1.00 66.25 92 GLY A O 1
ATOM 727 N N . VAL A 1 93 ? -20.002 5.447 24.833 1.00 55.06 93 VAL A N 1
ATOM 728 C CA . VAL A 1 93 ? -20.185 4.055 24.368 1.00 55.06 93 VAL A CA 1
ATOM 729 C C . VAL A 1 93 ? -18.847 3.362 24.173 1.00 55.06 93 VAL A C 1
ATOM 731 O O . VAL A 1 93 ? -17.930 4.022 23.632 1.00 55.06 93 VAL A O 1
#

Foldseek 3Di:
DVVVCVVVLVVQCVCVVVVNHDVLSVDQDPVRDSPVVVVVVVVVVVVLVVLCVVDPPCSVVVVVVVVVVVVVVVVVVVVVVVVVVVVVVVVVD

Sequence (93 aa):
CNSGMYSTGRMLRDLALNGQGPRAFTKLTKNGLPLTGTTFSAALMLVGVWINYQWPGEAFNYVVSFATISGMWAWIMILFSQIRYRRLADRGV

pLDDT: mean 73.17, std 13.88, range [41.34, 94.5]

Radius of gyration: 17.88 Å; chains: 1; bounding box: 34×36×50 Å